Protein AF-A0A482VSG4-F1 (afdb_monomer_lite)

Foldseek 3Di:
DDDDDDDDPPPVVVVVVVVVPDDDDPPDVPPPDPVVLCPDPNVVVVVVVVVVVVVVVVVCVVCVVVVVVVVVVVVVVVVVVVVVD

Sequence (85 aa):
MKKQQQEPKIQQKRQEIKEKADIHPPDSDEEEGFSKWLRSNEGVENLKLFVIGNSALIFLLVSWPQVKEALETAYYMYIKYRNSN

pLDDT: mean 75.5, std 20.2, range [39.75, 96.75]

Radius of gyration: 28.28 Å; chains: 1; bounding box: 81×40×64 Å

Organism: Asbolus verrucosus (NCBI:txid1661398)

Structure (mmCIF, N/CA/C/O backbone):
data_AF-A0A482VSG4-F1
#
_entry.id   AF-A0A482VSG4-F1
#
loop_
_atom_site.group_PDB
_atom_site.id
_atom_site.type_symbol
_atom_site.label_atom_id
_atom_site.label_alt_id
_atom_site.label_comp_id
_atom_site.label_asym_id
_atom_site.label_entity_id
_atom_site.label_seq_id
_atom_site.pdbx_PDB_i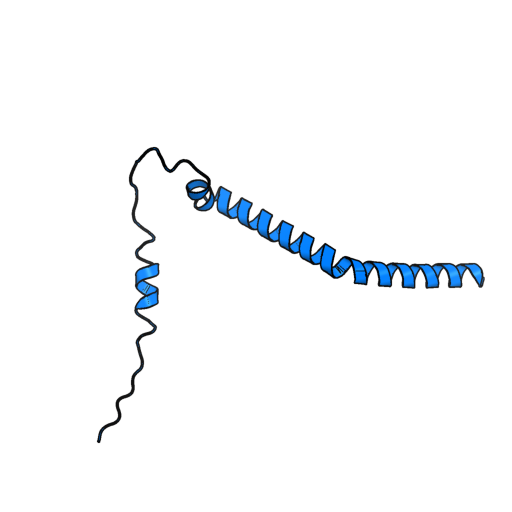ns_code
_atom_site.Cartn_x
_atom_site.Cartn_y
_atom_site.Cartn_z
_atom_site.occupancy
_atom_site.B_iso_or_equiv
_atom_site.auth_seq_id
_atom_site.auth_comp_id
_atom_site.auth_asym_id
_atom_site.auth_atom_id
_atom_site.pdbx_PDB_model_num
ATOM 1 N N . MET A 1 1 ? -56.429 -28.821 -4.314 1.00 39.75 1 MET A N 1
ATOM 2 C CA . MET A 1 1 ? -54.982 -28.549 -4.157 1.00 39.75 1 MET A CA 1
ATOM 3 C C . MET A 1 1 ? -54.691 -27.152 -4.696 1.00 39.75 1 MET A C 1
ATOM 5 O O . MET A 1 1 ? -54.690 -26.972 -5.905 1.00 39.75 1 MET A O 1
ATOM 9 N N . LYS A 1 2 ? -54.565 -26.142 -3.825 1.00 41.28 2 LYS A N 1
ATOM 10 C CA . LYS A 1 2 ? -54.273 -24.751 -4.215 1.00 41.28 2 LYS A CA 1
ATOM 11 C C . LYS A 1 2 ? -52.825 -24.431 -3.828 1.00 41.28 2 LYS A C 1
ATOM 13 O O . LYS A 1 2 ? -52.463 -24.598 -2.669 1.00 41.28 2 LYS A O 1
ATOM 18 N N . LYS A 1 3 ? -52.014 -24.026 -4.810 1.00 47.16 3 LYS A N 1
ATOM 19 C CA . LYS A 1 3 ? -50.655 -23.491 -4.633 1.00 47.16 3 LYS A CA 1
ATOM 20 C C . LYS A 1 3 ? -50.731 -22.123 -3.931 1.00 47.16 3 LYS A C 1
ATOM 22 O O . LYS A 1 3 ? -51.490 -21.271 -4.376 1.00 47.16 3 LYS A O 1
ATOM 27 N N . GLN A 1 4 ? -49.932 -21.919 -2.886 1.00 48.06 4 GLN A N 1
ATOM 28 C CA . GLN A 1 4 ? -49.552 -20.614 -2.315 1.00 48.06 4 GLN A CA 1
ATOM 29 C C . GLN A 1 4 ? -48.039 -20.729 -2.053 1.00 48.06 4 GLN A C 1
ATOM 31 O O . GLN A 1 4 ? -47.625 -21.525 -1.219 1.00 48.06 4 GLN A O 1
ATOM 36 N N . GLN A 1 5 ? -47.162 -20.279 -2.953 1.00 50.78 5 GLN A N 1
ATOM 37 C CA . GLN A 1 5 ? -46.681 -18.898 -3.100 1.00 50.78 5 GLN A CA 1
ATOM 38 C C . GLN A 1 5 ? -46.218 -18.308 -1.755 1.00 50.78 5 GLN A C 1
ATOM 40 O O . GLN A 1 5 ? -46.946 -17.576 -1.096 1.00 50.78 5 GLN A O 1
ATOM 45 N N . GLN A 1 6 ? -45.002 -18.685 -1.344 1.00 52.31 6 GLN A N 1
ATOM 46 C CA . GLN A 1 6 ? -44.258 -18.070 -0.244 1.00 52.31 6 GLN A CA 1
ATOM 47 C C . GLN A 1 6 ? -43.215 -17.104 -0.807 1.00 52.31 6 GLN A C 1
ATOM 49 O O . GLN A 1 6 ? -42.114 -17.527 -1.122 1.00 52.31 6 GLN A O 1
ATOM 54 N N . GLU A 1 7 ? -43.550 -15.820 -0.863 1.00 52.84 7 GLU A N 1
ATOM 55 C CA . GLU A 1 7 ? -42.627 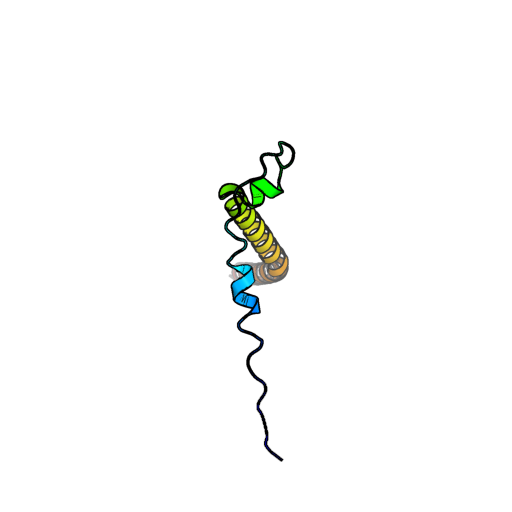-14.690 -0.682 1.00 52.84 7 GLU A CA 1
ATOM 56 C C . GLU A 1 7 ? -43.496 -13.575 -0.079 1.00 52.84 7 GLU A C 1
ATOM 58 O O . GLU A 1 7 ? -44.501 -13.228 -0.702 1.00 52.84 7 GLU A O 1
ATOM 63 N N . PRO A 1 8 ? -43.245 -13.103 1.166 1.00 49.41 8 PRO A N 1
ATOM 64 C CA . PRO A 1 8 ? -42.184 -12.117 1.401 1.00 49.41 8 PRO A CA 1
ATOM 65 C C . PRO A 1 8 ? -41.634 -12.133 2.853 1.00 49.41 8 PRO A C 1
ATOM 67 O O . PRO A 1 8 ? -42.239 -11.574 3.763 1.00 49.41 8 PRO A O 1
ATOM 70 N N . LYS A 1 9 ? -40.455 -12.718 3.111 1.00 53.19 9 LYS A N 1
ATOM 71 C CA . LYS A 1 9 ? -39.786 -12.616 4.437 1.00 53.19 9 LYS A CA 1
ATOM 72 C C . LYS A 1 9 ? -38.554 -11.704 4.468 1.00 53.19 9 LYS A C 1
ATOM 74 O O . LYS A 1 9 ? -37.915 -11.565 5.504 1.00 53.19 9 LYS A O 1
ATOM 79 N N . ILE A 1 10 ? -38.215 -11.053 3.356 1.00 53.72 10 ILE A N 1
ATOM 80 C CA . ILE A 1 10 ? -36.947 -10.311 3.233 1.00 53.72 10 ILE A CA 1
ATOM 81 C C . ILE A 1 10 ? -37.087 -8.830 3.638 1.00 53.72 10 ILE A C 1
ATOM 83 O O . ILE A 1 10 ? -36.098 -8.188 3.983 1.00 53.72 10 ILE A O 1
ATOM 87 N N . GLN A 1 11 ? -38.303 -8.275 3.678 1.00 49.84 11 GLN A N 1
ATOM 88 C CA . GLN A 1 11 ? -38.489 -6.833 3.903 1.00 49.84 11 GLN A CA 1
ATOM 89 C C . GLN A 1 11 ? -38.543 -6.423 5.387 1.00 49.84 11 GLN A C 1
ATOM 91 O O . GLN A 1 11 ? -38.100 -5.326 5.716 1.00 49.84 11 GLN A O 1
ATOM 96 N N . GLN A 1 12 ? -38.968 -7.302 6.303 1.00 52.78 12 GLN A N 1
ATOM 97 C CA . GLN A 1 12 ? -39.053 -6.959 7.735 1.00 52.78 12 GLN A CA 1
ATOM 98 C C . GLN A 1 12 ? -37.683 -6.855 8.425 1.00 52.78 12 GLN A C 1
ATOM 100 O O . GLN A 1 12 ? -37.491 -5.999 9.282 1.00 52.78 12 GLN A O 1
ATOM 105 N N . LYS A 1 13 ? -36.671 -7.616 7.984 1.00 47.09 13 LYS A N 1
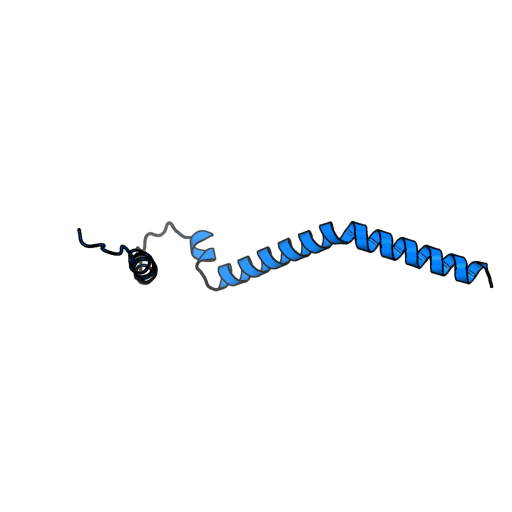ATOM 106 C CA . LYS A 1 13 ? -35.331 -7.579 8.604 1.00 47.09 13 LYS A CA 1
ATOM 107 C C . LYS A 1 13 ? -34.555 -6.280 8.335 1.00 47.09 13 LYS A C 1
ATOM 109 O O . LYS A 1 13 ? -33.553 -6.013 8.987 1.00 47.09 13 LYS A O 1
ATOM 114 N N . ARG A 1 14 ? -34.981 -5.468 7.359 1.00 45.31 14 ARG A N 1
ATOM 115 C CA . ARG A 1 14 ? -34.298 -4.212 7.005 1.00 45.31 14 ARG A CA 1
ATOM 116 C C . ARG A 1 14 ? -34.813 -3.008 7.804 1.00 45.31 14 ARG A C 1
ATOM 118 O O . ARG A 1 14 ? -34.098 -2.015 7.894 1.00 45.31 14 ARG A O 1
ATOM 125 N N . GLN A 1 15 ? -36.008 -3.089 8.391 1.00 47.69 15 GLN A N 1
ATOM 126 C CA . GLN A 1 15 ? -36.589 -1.983 9.162 1.00 47.69 15 GLN A CA 1
ATOM 127 C C . GLN A 1 15 ? -36.088 -1.955 10.616 1.00 47.69 15 GLN A C 1
ATOM 129 O O . GLN A 1 15 ? -35.746 -0.880 11.097 1.00 47.69 15 GLN A O 1
ATOM 134 N N . GLU A 1 16 ? -35.865 -3.110 11.253 1.00 48.09 16 GLU A N 1
ATOM 135 C CA . GLU A 1 16 ? -35.305 -3.174 12.622 1.00 48.09 16 GLU A CA 1
ATOM 136 C C . GLU A 1 16 ? -33.860 -2.650 12.735 1.00 48.09 16 GLU A C 1
ATOM 138 O O . GLU A 1 16 ? -33.422 -2.240 13.806 1.00 48.09 16 GLU A O 1
ATOM 143 N N . ILE A 1 17 ? -33.107 -2.613 11.631 1.00 51.16 17 ILE A N 1
ATOM 144 C CA . ILE A 1 17 ? -31.735 -2.077 11.619 1.00 51.16 17 ILE A CA 1
ATOM 145 C C . ILE A 1 17 ? -31.746 -0.539 11.622 1.00 51.16 17 ILE A C 1
ATOM 147 O O . ILE A 1 17 ? -30.788 0.087 12.071 1.00 51.16 17 ILE A O 1
ATOM 151 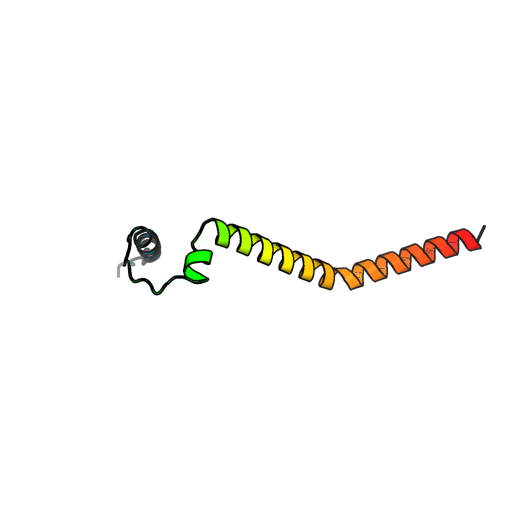N N . LYS A 1 18 ? -32.824 0.090 11.137 1.00 46.47 18 LYS A N 1
ATOM 152 C CA . LYS A 1 18 ? -32.899 1.550 10.990 1.00 46.47 18 LYS A CA 1
ATOM 153 C C . LYS A 1 18 ? -33.459 2.255 12.230 1.00 46.47 18 LYS A C 1
ATOM 155 O O . LYS A 1 18 ? -33.166 3.427 12.426 1.00 46.47 18 LYS A O 1
ATOM 160 N N . GLU A 1 19 ? -34.204 1.542 13.072 1.00 45.62 19 GLU A N 1
ATOM 161 C CA . GLU A 1 19 ? -34.845 2.070 14.291 1.00 45.62 19 GLU A CA 1
ATOM 162 C C . GLU A 1 19 ? -34.024 1.821 15.572 1.00 45.62 19 GLU A C 1
ATOM 164 O O . GLU A 1 19 ? -34.488 2.032 16.683 1.00 45.62 19 GLU A O 1
ATOM 169 N N . LYS A 1 20 ? -32.768 1.381 15.442 1.00 47.69 20 LYS A N 1
ATOM 170 C CA . LYS A 1 20 ? -31.800 1.332 16.555 1.00 47.69 20 LYS A CA 1
ATOM 171 C C . LYS A 1 20 ? -30.678 2.362 16.409 1.00 47.69 20 LYS A C 1
ATOM 173 O O . LYS A 1 20 ? -29.636 2.233 17.043 1.00 47.69 20 LYS A O 1
ATOM 178 N N . ALA A 1 21 ? -30.884 3.355 15.545 1.00 51.97 21 ALA A N 1
ATOM 179 C CA . ALA A 1 21 ? -29.956 4.462 15.330 1.00 51.97 21 ALA A CA 1
ATOM 180 C C . ALA A 1 21 ? -30.282 5.700 16.185 1.00 51.97 21 ALA A C 1
ATOM 182 O O . ALA A 1 21 ? -29.524 6.662 16.137 1.00 51.97 21 ALA A O 1
ATOM 183 N N . ASP A 1 22 ? -31.368 5.672 16.963 1.00 51.62 22 ASP A N 1
ATOM 184 C CA . ASP A 1 22 ? -31.772 6.777 17.833 1.00 51.62 22 ASP A CA 1
ATOM 185 C C . ASP A 1 22 ? -32.094 6.262 19.243 1.00 51.62 22 ASP A C 1
ATOM 187 O O . ASP A 1 22 ? -33.238 6.002 19.600 1.00 51.62 22 ASP A O 1
ATOM 191 N N . ILE A 1 23 ? -31.045 6.024 20.031 1.00 51.84 23 ILE A N 1
ATOM 192 C CA . ILE A 1 23 ? -31.142 5.913 21.490 1.00 51.84 23 ILE A CA 1
ATOM 193 C C . ILE A 1 23 ? -29.961 6.712 22.054 1.00 51.84 23 ILE A C 1
ATOM 195 O O . ILE A 1 23 ? -28.831 6.228 22.098 1.00 51.84 23 ILE A O 1
ATOM 199 N N . HIS A 1 24 ? -30.219 7.966 22.420 1.00 51.94 24 HIS A N 1
ATOM 200 C CA . HIS A 1 24 ? -29.351 8.783 23.277 1.00 51.94 24 HIS A CA 1
ATOM 201 C C . HIS A 1 24 ? -29.478 8.308 24.749 1.00 51.94 24 HIS A C 1
ATOM 203 O O . HIS A 1 24 ? -30.471 7.665 25.092 1.00 51.94 24 HIS A O 1
ATOM 209 N N . PRO A 1 25 ? -28.567 8.712 25.646 1.00 56.94 25 PRO A N 1
ATOM 210 C CA . PRO A 1 25 ? -27.368 8.017 26.113 1.00 56.94 25 PRO A CA 1
ATOM 211 C C . PRO A 1 25 ? -27.615 7.145 27.375 1.00 56.94 25 PRO A C 1
ATOM 213 O O . PRO A 1 25 ? -28.607 7.312 28.083 1.00 56.94 25 PRO A O 1
ATOM 216 N N . PRO A 1 26 ? -26.664 6.285 27.764 1.00 48.50 26 PRO A N 1
ATOM 217 C CA . PRO A 1 26 ? -26.313 6.167 29.166 1.00 48.50 26 PRO A CA 1
ATOM 218 C C . PRO A 1 26 ? -25.015 6.941 29.369 1.00 48.50 26 PRO A C 1
ATOM 220 O O . PRO A 1 26 ? -23.951 6.530 28.904 1.00 48.50 26 PRO A O 1
ATOM 223 N N . ASP A 1 27 ? -25.126 8.082 30.043 1.00 55.84 27 ASP A N 1
ATOM 224 C CA . ASP A 1 27 ? -24.013 8.682 30.769 1.00 55.84 27 ASP A CA 1
ATOM 225 C C . ASP A 1 27 ? -23.558 7.655 31.817 1.00 55.84 27 ASP A C 1
ATOM 227 O O . ASP A 1 27 ? -24.061 7.584 32.936 1.00 55.84 27 ASP A O 1
ATOM 231 N N . SER A 1 28 ? -22.677 6.758 31.396 1.00 51.88 28 SER A N 1
ATOM 232 C CA . SER A 1 28 ? -21.832 5.964 32.269 1.00 51.88 28 SER A CA 1
ATOM 233 C C . SER A 1 28 ? -20.418 6.236 31.800 1.00 51.88 28 SER A C 1
ATOM 235 O O . SER A 1 28 ? -20.058 5.883 30.672 1.00 51.88 28 SER A O 1
ATOM 237 N N . ASP A 1 29 ? -19.664 6.913 32.652 1.00 56.00 29 ASP A N 1
ATOM 238 C CA . ASP A 1 29 ? -18.346 7.511 32.433 1.00 56.00 29 ASP A CA 1
ATOM 239 C C . ASP A 1 29 ? -17.214 6.483 32.176 1.00 56.00 29 ASP A C 1
ATOM 241 O O . ASP A 1 29 ? -16.074 6.673 32.584 1.00 56.00 29 ASP A O 1
ATOM 245 N N . GLU A 1 30 ? -17.514 5.372 31.496 1.00 55.25 30 GLU A N 1
ATOM 246 C CA . GLU A 1 30 ? -16.612 4.236 31.271 1.00 55.25 30 GLU A CA 1
ATOM 247 C C . GLU A 1 30 ? -16.426 3.865 29.781 1.00 55.25 30 GLU A C 1
ATOM 249 O O . GLU A 1 30 ? -15.513 3.109 29.456 1.00 55.25 30 GLU A O 1
ATOM 254 N N . GLU A 1 31 ? -17.203 4.424 28.836 1.00 59.97 31 GLU A N 1
ATOM 255 C CA . GLU A 1 31 ? -16.998 4.202 27.382 1.00 59.97 31 GLU A CA 1
ATOM 256 C C . GLU A 1 31 ? -16.140 5.289 26.694 1.00 59.97 31 GLU A C 1
ATOM 258 O O . GLU A 1 31 ? -16.275 5.583 25.499 1.00 59.97 31 GLU A O 1
ATOM 263 N N . GLU A 1 32 ? -15.211 5.902 27.425 1.00 57.94 32 GLU A N 1
ATOM 264 C CA . GLU A 1 32 ? -14.190 6.781 26.850 1.00 57.94 32 GLU A CA 1
ATOM 265 C C . GLU A 1 32 ? -13.102 5.953 26.155 1.00 57.94 32 GLU A C 1
ATOM 267 O O . GLU A 1 32 ? -12.114 5.536 26.752 1.00 57.94 32 GLU A O 1
ATOM 272 N N . GLY A 1 33 ? -13.274 5.666 24.863 1.00 75.88 33 GLY A N 1
ATOM 273 C CA . GLY A 1 33 ? -12.268 4.886 24.145 1.00 75.88 33 GLY A CA 1
ATOM 274 C C . GLY A 1 33 ? -12.454 4.792 22.638 1.00 75.88 33 GLY A C 1
ATOM 275 O O . GLY A 1 33 ? -13.316 5.438 22.041 1.00 75.88 33 GLY A O 1
ATOM 276 N N . PHE A 1 34 ? -11.639 3.932 22.018 1.00 74.25 34 PHE A N 1
ATOM 277 C CA . PHE A 1 34 ? -11.589 3.714 20.567 1.00 74.25 34 PHE A CA 1
ATOM 278 C C . PHE A 1 34 ? -12.963 3.413 19.948 1.00 74.25 34 PHE A C 1
ATOM 280 O O . PHE A 1 34 ? -13.213 3.824 18.826 1.00 74.25 34 PHE A O 1
ATOM 287 N N . SER A 1 35 ? -13.889 2.773 20.674 1.00 80.00 35 SER A N 1
ATOM 288 C CA . SER A 1 35 ? -15.272 2.538 20.216 1.00 80.00 35 SER A CA 1
ATOM 289 C C . SER A 1 35 ? -16.080 3.837 20.052 1.00 80.00 35 SER A C 1
ATOM 291 O O . SER A 1 35 ? -16.727 4.047 19.023 1.00 80.00 35 SER A O 1
ATOM 293 N N . LYS A 1 36 ? -15.993 4.754 21.026 1.00 82.94 36 LYS A N 1
ATOM 294 C CA . LYS A 1 36 ? -16.592 6.098 20.955 1.00 82.94 36 LYS A CA 1
ATOM 295 C C . LYS A 1 36 ? -15.924 6.937 19.865 1.00 82.94 36 LYS A C 1
ATOM 297 O O . LYS A 1 36 ? -16.614 7.636 19.131 1.00 82.94 36 LYS A O 1
ATOM 302 N N . TRP A 1 37 ? -14.608 6.795 19.695 1.00 84.06 37 TRP A N 1
ATOM 303 C CA . TRP A 1 37 ? -13.862 7.424 18.602 1.00 84.06 37 TRP A CA 1
ATOM 304 C C . TRP A 1 37 ? -14.258 6.869 17.225 1.00 84.06 37 TRP A C 1
ATOM 306 O O . TRP A 1 37 ? -14.549 7.644 16.330 1.00 84.06 37 TRP A O 1
ATOM 316 N N . LEU A 1 38 ? -14.398 5.552 17.049 1.00 83.31 38 LEU A N 1
ATOM 317 C CA . LEU A 1 38 ? -14.837 4.931 15.791 1.00 83.31 38 LEU A CA 1
ATOM 318 C C . LEU A 1 38 ? -16.236 5.379 15.348 1.00 83.31 38 LEU A C 1
ATOM 320 O O . LEU A 1 38 ? -16.522 5.393 14.153 1.00 83.31 38 LEU A O 1
ATOM 324 N N . ARG A 1 39 ? -17.117 5.700 16.302 1.00 82.25 39 ARG A N 1
ATOM 325 C CA . ARG A 1 39 ? -18.455 6.252 16.037 1.00 82.25 39 ARG A CA 1
ATOM 326 C C . ARG A 1 39 ? -18.444 7.770 15.863 1.00 82.25 39 ARG A C 1
ATOM 328 O O . ARG A 1 39 ? -19.425 8.319 15.364 1.00 82.25 39 ARG A O 1
ATOM 335 N N . SER A 1 40 ? -17.372 8.445 16.276 1.00 85.12 40 SER A N 1
ATOM 336 C CA . SER A 1 40 ? -17.205 9.873 16.042 1.00 85.12 40 SER A CA 1
ATOM 337 C C . SER A 1 40 ? -16.893 10.123 14.567 1.00 85.12 40 SER A C 1
ATOM 339 O O . SER A 1 40 ? -16.315 9.280 13.876 1.00 85.12 40 SER A O 1
ATOM 341 N N . ASN A 1 41 ? -17.274 11.300 14.068 1.00 84.62 41 ASN A N 1
ATOM 342 C CA . ASN A 1 41 ? -17.001 11.667 12.678 1.00 84.62 41 ASN A CA 1
ATOM 343 C C . ASN A 1 41 ? -15.490 11.626 12.365 1.00 84.62 41 ASN A C 1
ATOM 345 O O . ASN A 1 41 ? -15.080 11.171 11.300 1.00 84.62 41 ASN A O 1
ATOM 349 N N . GLU A 1 42 ? -14.664 12.007 13.339 1.00 86.00 42 GLU A N 1
ATOM 350 C CA . GLU A 1 42 ? -13.205 11.997 13.242 1.00 86.00 42 GLU A CA 1
ATOM 351 C C . GLU A 1 42 ? -12.620 10.575 13.151 1.00 86.00 42 GLU A C 1
ATOM 353 O O . GLU A 1 42 ? -11.730 10.318 12.336 1.00 86.00 42 GLU A O 1
ATOM 358 N N . GLY A 1 43 ? -13.118 9.609 13.931 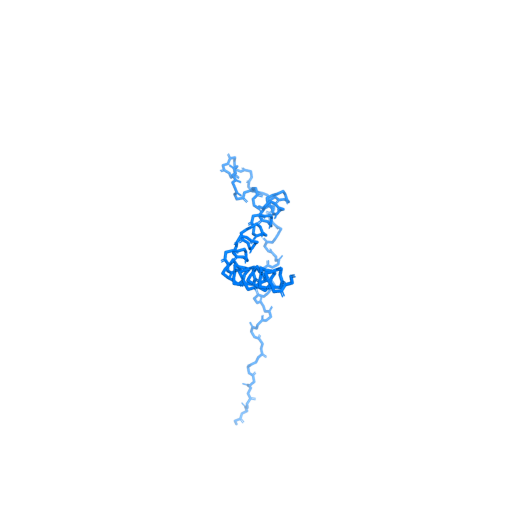1.00 86.81 43 GLY A N 1
ATOM 359 C CA . GLY A 1 43 ? -12.618 8.233 13.843 1.00 86.81 43 GLY A CA 1
ATOM 360 C C . GLY A 1 43 ? -13.022 7.529 12.553 1.00 86.81 43 GLY A C 1
ATOM 361 O O . GLY A 1 43 ? -12.246 6.732 12.023 1.00 86.81 43 GLY A O 1
ATOM 362 N N . VAL A 1 44 ? -14.182 7.868 11.981 1.00 87.00 44 VAL A N 1
ATOM 363 C CA . VAL A 1 44 ? -14.594 7.369 10.658 1.00 87.00 44 VAL A CA 1
ATOM 364 C C . VAL A 1 44 ? -13.667 7.888 9.556 1.00 87.00 44 VAL A C 1
ATOM 366 O O . VAL A 1 44 ? -13.301 7.133 8.651 1.00 87.00 44 VAL A O 1
ATOM 369 N N . GLU A 1 45 ? -13.271 9.158 9.611 1.00 88.44 45 GLU A N 1
ATOM 370 C CA . GLU A 1 45 ? -12.322 9.746 8.659 1.00 88.44 45 GLU A CA 1
ATOM 371 C C . GLU A 1 45 ? -10.936 9.096 8.772 1.00 88.44 45 GLU A C 1
ATOM 373 O O . GLU A 1 45 ? -10.375 8.648 7.768 1.00 88.44 45 GLU A O 1
ATOM 378 N N . ASN A 1 46 ? -10.432 8.922 9.994 1.00 90.06 46 ASN A N 1
ATOM 379 C CA . ASN A 1 46 ? -9.138 8.283 10.242 1.00 90.06 46 ASN A CA 1
ATOM 380 C C . ASN A 1 46 ? -9.119 6.791 9.869 1.00 90.06 46 ASN A C 1
ATOM 382 O O . ASN A 1 46 ? -8.131 6.297 9.317 1.00 90.06 46 ASN A O 1
ATOM 386 N N . LEU A 1 47 ? -10.223 6.067 10.080 1.00 92.62 47 LEU A N 1
ATOM 387 C CA . LEU A 1 47 ? -10.351 4.676 9.644 1.00 92.62 47 LEU A CA 1
ATOM 388 C C . LEU A 1 47 ? -10.290 4.555 8.115 1.00 92.62 47 LEU A C 1
ATOM 390 O O . LEU A 1 47 ? -9.630 3.654 7.597 1.00 92.62 47 LEU A O 1
ATOM 394 N N . LYS A 1 48 ? -10.933 5.469 7.375 1.00 92.06 48 LYS A N 1
ATOM 395 C CA . LYS A 1 48 ? -10.860 5.486 5.903 1.00 92.06 48 LYS A CA 1
ATOM 396 C C . LYS A 1 48 ? -9.428 5.679 5.422 1.00 92.06 48 LYS A C 1
ATOM 398 O O . LYS A 1 48 ? -8.999 4.960 4.525 1.00 92.06 48 LYS A O 1
ATOM 403 N N . LEU A 1 49 ? -8.683 6.598 6.033 1.00 94.19 49 LEU A N 1
ATOM 404 C CA . LEU A 1 49 ? -7.275 6.821 5.701 1.00 94.19 49 LEU A CA 1
ATOM 405 C C . LEU A 1 49 ? -6.426 5.571 5.960 1.00 94.19 49 LEU A C 1
ATOM 407 O O . LEU A 1 49 ? -5.617 5.202 5.111 1.00 94.19 49 LEU A O 1
ATOM 411 N N . PHE A 1 50 ? -6.656 4.869 7.072 1.00 92.69 50 PHE A N 1
ATOM 412 C CA . PHE A 1 50 ? -5.969 3.611 7.378 1.00 92.69 50 PHE A CA 1
ATOM 413 C C . PHE A 1 50 ? -6.269 2.516 6.346 1.00 92.69 50 PHE A C 1
ATOM 415 O O . PHE A 1 50 ? -5.366 1.824 5.875 1.00 92.69 50 PHE A O 1
ATOM 422 N N . VAL A 1 51 ? -7.533 2.381 5.942 1.00 94.19 51 VAL A N 1
ATOM 423 C CA . VAL A 1 51 ? -7.944 1.414 4.915 1.00 94.19 51 VAL A CA 1
ATOM 424 C C . VAL A 1 51 ? -7.338 1.766 3.554 1.00 94.19 51 VAL A C 1
ATOM 426 O O . VAL A 1 51 ? -6.795 0.885 2.888 1.00 94.19 51 VAL A O 1
ATOM 429 N N . ILE A 1 52 ? -7.367 3.043 3.162 1.00 96.75 52 ILE A N 1
ATOM 430 C CA . ILE A 1 52 ? -6.744 3.522 1.921 1.00 96.75 52 ILE A CA 1
ATOM 431 C C . ILE A 1 52 ? -5.236 3.253 1.954 1.00 96.75 52 ILE A C 1
ATOM 433 O O . ILE A 1 52 ? -4.707 2.680 1.003 1.00 96.75 52 ILE A O 1
ATOM 437 N N . GLY A 1 53 ? -4.555 3.570 3.056 1.00 96.62 53 GLY A N 1
ATOM 438 C CA . GLY A 1 53 ? -3.12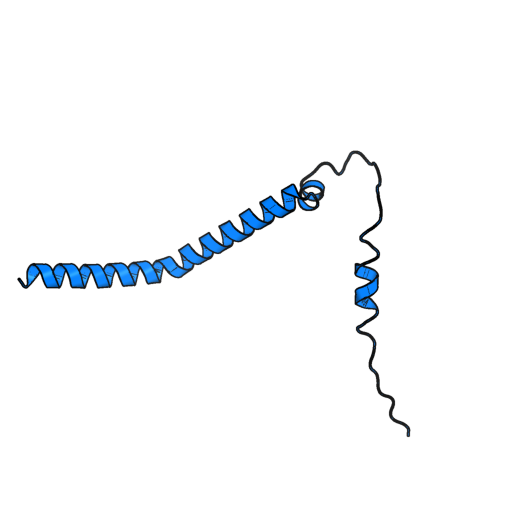3 3.318 3.224 1.00 96.62 53 GLY A CA 1
ATOM 439 C C . GLY A 1 53 ? -2.765 1.837 3.095 1.00 96.62 53 GLY A C 1
ATOM 440 O O . GLY A 1 53 ? -1.880 1.485 2.317 1.00 96.62 53 GLY A O 1
ATOM 441 N N . ASN A 1 54 ? -3.503 0.953 3.772 1.00 93.94 54 ASN A N 1
ATOM 442 C CA . ASN A 1 54 ? -3.295 -0.493 3.660 1.00 93.94 54 ASN A CA 1
ATOM 443 C C . ASN A 1 54 ? -3.575 -1.013 2.247 1.00 93.94 54 ASN A C 1
ATOM 445 O O . ASN A 1 54 ? -2.841 -1.862 1.748 1.00 93.94 54 ASN A O 1
ATOM 449 N N . SER A 1 55 ? -4.597 -0.483 1.573 1.00 96.12 55 SER A N 1
ATOM 450 C CA . SER A 1 55 ? -4.894 -0.858 0.188 1.00 96.12 55 SER A CA 1
ATOM 451 C C . SER A 1 55 ? -3.797 -0.408 -0.783 1.00 96.12 55 SER A C 1
ATOM 453 O O . SER A 1 55 ? -3.403 -1.179 -1.657 1.00 96.12 55 SER A O 1
ATOM 455 N N . ALA A 1 56 ? -3.238 0.791 -0.588 1.00 95.62 56 ALA A N 1
ATOM 456 C CA . ALA A 1 56 ? -2.119 1.297 -1.373 1.00 95.62 56 ALA A CA 1
ATOM 457 C C . ALA A 1 56 ? -0.854 0.467 -1.127 1.00 95.62 56 ALA A C 1
ATOM 459 O O . ALA A 1 56 ? -0.147 0.126 -2.072 1.00 95.62 56 ALA A O 1
ATOM 460 N N . LEU A 1 57 ? -0.601 0.074 0.123 1.00 96.06 57 LEU A N 1
ATOM 461 C CA . LEU A 1 57 ? 0.520 -0.792 0.468 1.00 96.06 57 LEU A CA 1
ATOM 462 C C . LEU A 1 57 ? 0.392 -2.172 -0.189 1.00 96.06 57 LEU A C 1
ATOM 464 O O . LEU A 1 57 ? 1.353 -2.654 -0.783 1.00 96.06 57 LEU A O 1
ATOM 468 N N . ILE A 1 58 ? -0.796 -2.784 -0.147 1.00 96.19 58 ILE A N 1
ATOM 469 C CA . ILE A 1 58 ? -1.072 -4.047 -0.847 1.00 96.19 58 ILE A CA 1
ATOM 470 C C . ILE A 1 58 ? -0.853 -3.877 -2.353 1.00 96.19 58 ILE A C 1
ATOM 472 O O . ILE A 1 58 ? -0.193 -4.710 -2.969 1.00 96.19 58 ILE A O 1
ATOM 476 N N . PHE A 1 59 ? -1.353 -2.788 -2.943 1.00 96.12 59 PHE A N 1
ATOM 477 C CA . PHE A 1 59 ? -1.162 -2.505 -4.363 1.00 96.12 59 PHE A CA 1
ATOM 478 C C . PHE A 1 59 ? 0.320 -2.396 -4.728 1.00 96.12 59 PHE A C 1
ATOM 480 O O . PHE A 1 59 ? 0.751 -3.002 -5.707 1.00 96.12 59 PHE A O 1
ATOM 487 N N . LEU A 1 60 ? 1.110 -1.683 -3.924 1.00 95.12 60 LEU A N 1
ATOM 488 C CA . LEU A 1 60 ? 2.553 -1.568 -4.118 1.00 95.12 60 LEU A CA 1
ATOM 489 C C . LEU A 1 60 ? 3.241 -2.927 -4.008 1.00 95.12 60 LEU A C 1
ATOM 491 O O . LEU A 1 60 ? 4.020 -3.269 -4.888 1.00 95.12 60 LEU A O 1
ATOM 495 N N . LEU A 1 61 ? 2.929 -3.721 -2.982 1.00 95.31 61 LEU A N 1
ATOM 496 C CA . LEU A 1 61 ? 3.546 -5.034 -2.770 1.00 95.31 61 LEU A CA 1
ATOM 497 C C . LEU A 1 61 ? 3.219 -6.022 -3.896 1.00 95.31 61 LEU A C 1
ATOM 499 O O . LEU A 1 61 ? 4.103 -6.741 -4.357 1.00 95.31 61 LEU A O 1
ATOM 503 N N . VAL A 1 62 ? 1.970 -6.040 -4.364 1.00 95.94 62 VAL A N 1
ATOM 504 C CA . VAL A 1 62 ? 1.528 -6.920 -5.457 1.00 95.94 62 VAL A CA 1
ATOM 505 C C . VAL A 1 62 ? 2.071 -6.452 -6.809 1.00 95.94 62 VAL A C 1
ATOM 507 O O . VAL A 1 62 ? 2.448 -7.281 -7.637 1.00 95.94 62 VAL A O 1
ATOM 510 N N . SER A 1 63 ? 2.145 -5.139 -7.034 1.00 94.12 63 SER A N 1
ATOM 511 C CA . SER A 1 63 ? 2.621 -4.568 -8.302 1.00 94.12 63 SER A CA 1
ATOM 512 C C . SER A 1 63 ? 4.148 -4.494 -8.386 1.00 94.12 63 SER A C 1
ATOM 514 O O . SER A 1 63 ? 4.693 -4.427 -9.484 1.00 94.12 63 SER A O 1
ATOM 516 N N . TRP A 1 64 ? 4.862 -4.539 -7.257 1.00 94.12 64 TRP A N 1
ATOM 517 C CA . TRP A 1 64 ? 6.326 -4.482 -7.197 1.00 94.12 64 TRP A CA 1
ATOM 518 C C . TRP A 1 64 ? 7.049 -5.451 -8.149 1.00 94.12 64 TRP A C 1
ATOM 520 O O . TRP A 1 64 ? 7.917 -4.984 -8.891 1.00 94.12 64 TRP A O 1
ATOM 530 N N . PRO A 1 65 ? 6.724 -6.762 -8.203 1.00 94.12 65 PRO A N 1
ATOM 531 C CA . PRO A 1 65 ? 7.375 -7.674 -9.146 1.00 94.12 65 PRO A CA 1
ATOM 532 C C . PRO A 1 65 ? 7.179 -7.248 -10.608 1.00 94.12 65 PRO A C 1
ATOM 534 O O . PRO A 1 65 ? 8.136 -7.246 -11.376 1.00 94.12 65 PRO A O 1
ATOM 537 N N . GLN A 1 66 ? 5.975 -6.801 -10.968 1.00 92.88 66 GLN A N 1
ATOM 538 C CA . GLN A 1 66 ? 5.635 -6.380 -12.332 1.00 92.88 66 GLN A CA 1
ATOM 539 C C . GLN A 1 66 ? 6.380 -5.094 -12.719 1.00 92.88 66 GLN A C 1
ATOM 541 O O . GLN A 1 66 ? 6.907 -4.972 -13.823 1.00 92.88 66 GLN A O 1
ATOM 546 N N . VAL A 1 67 ? 6.479 -4.141 -11.786 1.00 93.31 67 VAL A N 1
ATOM 547 C CA . VAL A 1 67 ? 7.251 -2.903 -11.967 1.00 93.31 67 VAL A CA 1
ATOM 548 C C . VAL A 1 67 ? 8.734 -3.212 -12.145 1.00 93.31 67 VAL A C 1
ATOM 550 O O . VAL A 1 67 ? 9.380 -2.636 -13.019 1.00 93.31 67 VAL A O 1
ATOM 553 N N . LYS A 1 68 ? 9.279 -4.139 -11.351 1.00 94.50 68 LYS A N 1
ATOM 554 C CA . LYS A 1 68 ? 10.680 -4.547 -11.459 1.00 94.50 68 LYS A CA 1
ATOM 555 C C . LYS A 1 68 ? 10.981 -5.150 -12.833 1.00 94.50 68 LYS A C 1
ATOM 557 O O . LYS A 1 68 ? 11.946 -4.728 -13.464 1.00 94.50 68 LYS A O 1
ATOM 562 N N . GLU A 1 69 ? 10.153 -6.080 -13.308 1.00 94.00 69 GLU A N 1
ATOM 563 C CA . GLU A 1 69 ? 10.316 -6.695 -14.635 1.00 94.00 69 GLU A CA 1
ATOM 564 C C . GLU A 1 69 ? 10.244 -5.659 -15.764 1.00 94.00 69 GLU A C 1
ATOM 566 O O . GLU A 1 69 ? 11.067 -5.671 -16.685 1.00 94.00 69 GLU A O 1
ATOM 571 N N . ALA A 1 70 ? 9.300 -4.717 -15.676 1.00 93.94 70 ALA A N 1
ATOM 572 C CA . ALA A 1 70 ? 9.168 -3.641 -16.651 1.00 93.94 70 ALA A CA 1
ATOM 573 C C . ALA A 1 70 ? 10.411 -2.732 -16.680 1.00 93.94 70 ALA A C 1
ATOM 575 O O . ALA A 1 70 ? 10.915 -2.405 -17.758 1.00 93.94 70 ALA A O 1
ATOM 576 N N . LEU A 1 71 ? 10.935 -2.355 -15.508 1.00 94.81 71 LEU A N 1
ATOM 577 C CA . LEU A 1 71 ? 12.137 -1.526 -15.392 1.00 94.81 71 LEU A CA 1
ATOM 578 C C . LEU A 1 71 ? 13.387 -2.244 -15.901 1.00 94.81 71 LEU A C 1
ATOM 580 O O . LEU A 1 71 ? 14.183 -1.637 -16.613 1.00 94.81 71 LEU A O 1
ATOM 584 N N . GLU A 1 72 ? 13.553 -3.525 -15.575 1.00 94.69 72 GLU A N 1
ATOM 585 C CA . GLU A 1 72 ? 14.686 -4.328 -16.041 1.00 94.69 72 GLU A CA 1
ATOM 586 C C . GLU A 1 72 ? 14.672 -4.472 -17.566 1.00 94.69 72 GLU A C 1
ATOM 588 O O . GLU A 1 72 ? 15.687 -4.246 -18.230 1.00 94.69 72 GLU A O 1
ATOM 593 N N . THR A 1 73 ? 13.497 -4.741 -18.137 1.00 94.50 73 THR A N 1
ATOM 594 C CA . THR A 1 73 ? 13.313 -4.833 -19.589 1.00 94.50 73 THR A CA 1
ATOM 595 C C . THR A 1 73 ? 13.620 -3.501 -20.279 1.00 94.50 73 THR A C 1
ATOM 597 O O . THR A 1 73 ? 14.355 -3.461 -21.271 1.00 94.50 73 THR A O 1
ATOM 600 N N . ALA A 1 74 ? 13.101 -2.391 -19.747 1.00 94.25 74 ALA A N 1
ATOM 601 C CA . ALA A 1 74 ? 13.366 -1.056 -20.277 1.00 94.25 74 ALA A CA 1
ATOM 602 C C . ALA A 1 74 ? 14.855 -0.684 -20.177 1.00 94.25 74 ALA A C 1
ATOM 604 O O . ALA A 1 74 ? 15.432 -0.159 -21.132 1.00 94.25 74 ALA A O 1
ATOM 605 N N . TYR A 1 75 ? 15.497 -1.006 -19.053 1.00 94.62 75 TYR A N 1
ATOM 606 C CA . TYR A 1 75 ? 16.922 -0.778 -18.833 1.00 94.62 75 TYR A CA 1
ATOM 607 C C . TYR A 1 75 ? 17.791 -1.579 -19.807 1.00 94.62 75 TYR A C 1
ATOM 609 O O . TYR A 1 75 ? 18.712 -1.023 -20.413 1.00 94.62 75 TYR A O 1
ATOM 617 N N . TYR A 1 76 ? 17.471 -2.859 -20.022 1.00 93.00 76 TYR A N 1
ATOM 618 C CA . TYR A 1 76 ? 18.167 -3.699 -20.996 1.00 93.00 76 TYR A CA 1
ATOM 619 C C . TYR A 1 76 ? 18.066 -3.118 -22.411 1.00 93.00 76 TYR A C 1
ATOM 621 O O . TYR A 1 76 ? 19.078 -2.998 -23.107 1.00 93.00 76 TYR A O 1
ATOM 629 N N . MET A 1 77 ? 16.867 -2.695 -22.826 1.00 92.69 77 MET A N 1
ATOM 630 C CA . MET A 1 77 ? 16.675 -2.049 -24.127 1.00 92.69 77 MET A CA 1
ATOM 631 C C . MET A 1 77 ? 17.468 -0.745 -24.249 1.00 92.69 77 MET A C 1
ATOM 633 O O . MET A 1 77 ? 18.125 -0.525 -25.268 1.00 92.69 77 MET A O 1
ATOM 637 N N . TYR A 1 78 ? 17.468 0.087 -23.207 1.00 93.38 78 TYR A N 1
ATOM 638 C CA . TYR A 1 78 ? 18.214 1.343 -23.187 1.00 93.38 78 TYR A CA 1
ATOM 639 C C . TYR A 1 78 ? 19.727 1.125 -23.335 1.00 93.38 78 TYR A C 1
ATOM 641 O O . TYR A 1 78 ? 20.380 1.778 -24.152 1.00 93.38 78 TYR A O 1
ATOM 649 N N . ILE A 1 79 ? 20.296 0.174 -22.589 1.00 93.62 79 ILE A N 1
ATOM 650 C CA . ILE A 1 79 ? 21.724 -0.150 -22.693 1.00 93.62 79 ILE A CA 1
ATOM 651 C C . ILE A 1 79 ? 22.066 -0.725 -24.060 1.00 93.62 79 ILE A C 1
ATOM 653 O O . ILE A 1 79 ? 23.069 -0.320 -24.649 1.00 93.62 79 ILE A O 1
ATOM 657 N N . LYS A 1 80 ? 21.249 -1.651 -24.568 1.00 91.88 80 LYS A N 1
ATOM 658 C CA . LYS A 1 80 ? 21.465 -2.262 -25.879 1.00 91.88 80 LYS A CA 1
ATOM 659 C C . LYS A 1 80 ? 21.459 -1.215 -26.991 1.00 91.88 80 LYS A C 1
ATOM 661 O O . LYS A 1 80 ? 22.324 -1.255 -27.858 1.00 91.88 80 LYS A O 1
ATOM 666 N N . TYR A 1 81 ? 20.523 -0.269 -26.941 1.00 91.44 81 TYR A N 1
ATOM 667 C CA . TYR A 1 81 ? 20.443 0.828 -27.901 1.00 91.44 81 TYR A CA 1
ATOM 668 C C . TYR A 1 81 ? 21.688 1.723 -27.855 1.00 91.44 81 TYR A C 1
ATOM 670 O O . TYR A 1 81 ? 22.278 2.010 -28.891 1.00 91.44 81 TYR A O 1
ATOM 678 N N . ARG A 1 82 ? 22.139 2.104 -26.653 1.00 92.19 82 ARG A N 1
ATOM 679 C CA . ARG A 1 82 ? 23.334 2.941 -26.467 1.00 92.19 82 ARG A CA 1
ATOM 680 C C . ARG A 1 82 ? 24.633 2.260 -26.906 1.00 92.19 82 ARG A C 1
ATOM 682 O O . ARG A 1 82 ? 25.493 2.939 -27.435 1.00 92.19 82 ARG A O 1
ATOM 689 N N . ASN A 1 83 ? 24.808 0.963 -26.648 1.00 90.31 83 ASN A N 1
ATOM 690 C CA . ASN A 1 83 ? 26.052 0.253 -26.981 1.00 90.31 83 ASN A CA 1
ATOM 691 C C . ASN A 1 83 ? 26.145 -0.172 -28.462 1.00 90.31 83 ASN A C 1
ATOM 693 O O . ASN A 1 83 ? 27.198 -0.645 -28.879 1.00 90.31 83 ASN A O 1
ATOM 697 N N . SER A 1 84 ? 25.055 -0.078 -29.230 1.00 81.88 84 SER A N 1
ATOM 698 C CA . SER A 1 84 ? 25.016 -0.443 -30.655 1.00 81.88 84 SER A CA 1
ATOM 699 C C . SER A 1 84 ? 25.264 0.741 -31.602 1.00 81.88 84 SER A C 1
ATOM 701 O O . SER A 1 84 ? 25.321 0.522 -32.813 1.00 81.88 84 SER A O 1
ATOM 703 N N . ASN A 1 85 ? 25.366 1.958 -31.066 1.00 63.38 85 ASN A N 1
ATOM 704 C CA . ASN A 1 85 ? 25.646 3.209 -31.773 1.00 63.38 85 ASN A CA 1
ATOM 705 C C . ASN A 1 85 ? 27.009 3.741 -31.320 1.00 63.38 85 ASN A C 1
ATOM 707 O O . ASN A 1 85 ? 27.706 4.354 -32.154 1.00 63.38 85 ASN A O 1
#

Secondary structure (DSSP, 8-state):
---------SSGGGTTTTTTS-------TT--SHHHHHHSHHHHHHHHHHHHHHHHHHHHHHHHHHHHHHHHHHHHHHHHHHHT-